Protein AF-L2G1W7-F1 (afdb_monomer_lite)

Secondary structure (DSSP, 8-state):
-HHHHHHHHHHHHHHHHHHHHHHHHHHHHHHHHHHHHHHHHHHHHHTSTT-------------------TT-TT--SPPHHHHHHHHHHHHHHHHHHHHH-TTSHHHHHHHHHHHHHHHHHHHHHHHHHHHHHHTGGGTHHHHHHHHHHHHHTT-HHHHHHHHH--

Structure (mmCIF, N/CA/C/O backbone):
data_AF-L2G1W7-F1
#
_entry.id   AF-L2G1W7-F1
#
loop_
_atom_site.group_PDB
_atom_site.id
_atom_site.type_symbol
_atom_site.label_atom_id
_atom_site.label_alt_id
_atom_site.label_comp_id
_atom_site.label_asym_id
_atom_site.label_entity_id
_atom_site.label_seq_id
_atom_site.pdbx_PDB_ins_code
_atom_site.Cartn_x
_atom_site.Cartn_y
_atom_site.Cartn_z
_atom_site.occupancy
_atom_site.B_iso_or_equiv
_atom_site.auth_seq_id
_atom_site.auth_comp_id
_atom_site.auth_asym_id
_atom_site.auth_atom_id
_atom_site.pdbx_PDB_model_num
ATOM 1 N N . MET A 1 1 ? -30.983 -3.553 49.589 1.00 61.00 1 MET A N 1
ATOM 2 C CA . MET A 1 1 ? -29.992 -2.652 48.949 1.00 61.00 1 MET A CA 1
ATOM 3 C C . MET A 1 1 ? -28.801 -3.360 48.274 1.00 61.00 1 MET A C 1
ATOM 5 O O . MET A 1 1 ? -28.118 -2.707 47.498 1.00 61.00 1 MET A O 1
ATOM 9 N N . LEU A 1 2 ? -28.533 -4.663 48.485 1.00 71.62 2 LEU A N 1
ATOM 10 C CA . LEU A 1 2 ? -27.360 -5.331 47.877 1.00 71.62 2 LEU A CA 1
ATOM 11 C C . LEU A 1 2 ? -27.428 -5.520 46.345 1.00 71.62 2 LEU A C 1
ATOM 13 O O . LEU A 1 2 ? -26.393 -5.467 45.687 1.00 71.62 2 LEU A O 1
ATOM 17 N N . GLY A 1 3 ? -28.621 -5.682 45.764 1.00 80.38 3 GLY A N 1
ATOM 18 C CA . GLY A 1 3 ? -28.775 -5.884 44.314 1.00 80.38 3 GLY A CA 1
ATOM 19 C C . GLY A 1 3 ? -28.336 -4.688 43.459 1.00 80.38 3 GLY A C 1
ATOM 20 O O . GLY A 1 3 ? -27.805 -4.877 42.372 1.00 80.38 3 GLY A O 1
ATOM 21 N N . PHE A 1 4 ? -28.481 -3.462 43.973 1.00 84.12 4 PHE A N 1
ATOM 22 C CA . PHE A 1 4 ? -28.121 -2.245 43.239 1.00 84.12 4 PHE A CA 1
ATOM 23 C C . PHE A 1 4 ? -26.601 -2.052 43.151 1.00 84.12 4 PHE A C 1
ATOM 25 O O . PHE A 1 4 ? -26.087 -1.691 42.099 1.00 84.12 4 PHE A O 1
ATOM 32 N N . ARG A 1 5 ? -25.862 -2.366 44.228 1.00 85.19 5 ARG A N 1
ATOM 33 C CA . ARG A 1 5 ? -24.388 -2.368 44.202 1.00 85.19 5 ARG A CA 1
ATOM 34 C C . ARG A 1 5 ? -23.850 -3.386 43.201 1.00 85.19 5 ARG A C 1
ATOM 36 O O . ARG A 1 5 ? -23.039 -3.021 42.363 1.00 85.19 5 ARG A O 1
ATOM 43 N N . ARG A 1 6 ? -24.379 -4.615 43.218 1.00 86.88 6 ARG A N 1
ATOM 44 C CA . ARG A 1 6 ? -23.971 -5.667 42.276 1.00 86.88 6 ARG A CA 1
ATOM 45 C C . ARG A 1 6 ? -24.217 -5.272 40.815 1.00 86.88 6 ARG A C 1
ATOM 47 O O . ARG A 1 6 ? -23.338 -5.476 39.988 1.00 86.88 6 ARG A O 1
ATOM 54 N N . ALA A 1 7 ? -25.369 -4.670 40.510 1.00 88.19 7 ALA A N 1
ATOM 55 C CA . ALA A 1 7 ? -25.672 -4.186 39.162 1.00 88.19 7 ALA A CA 1
ATOM 56 C C . ALA A 1 7 ? -24.726 -3.054 38.719 1.00 88.19 7 ALA A C 1
ATOM 58 O O . ALA A 1 7 ? -24.250 -3.050 37.588 1.00 88.19 7 ALA A O 1
ATOM 59 N N . VAL A 1 8 ? -24.409 -2.111 39.612 1.00 89.94 8 VAL A N 1
ATOM 60 C CA . VAL A 1 8 ? -23.455 -1.027 39.324 1.00 89.94 8 VAL A CA 1
ATOM 61 C C . VAL A 1 8 ? -22.045 -1.570 39.089 1.00 89.94 8 VAL A C 1
ATOM 63 O O . VAL A 1 8 ? -21.365 -1.106 38.177 1.00 89.94 8 VAL A O 1
ATOM 66 N N . ASP A 1 9 ? -21.604 -2.549 39.876 1.00 90.69 9 ASP A N 1
ATOM 67 C CA . ASP A 1 9 ? -20.277 -3.151 39.720 1.00 90.69 9 ASP A CA 1
ATOM 68 C C . ASP A 1 9 ? -20.166 -3.950 38.412 1.00 90.69 9 ASP A C 1
ATOM 70 O O . ASP A 1 9 ? -19.148 -3.866 37.725 1.00 90.69 9 ASP A O 1
ATOM 74 N N . GLU A 1 10 ? -21.235 -4.634 37.997 1.00 90.75 10 GLU A N 1
ATOM 75 C CA . GLU A 1 10 ? -21.303 -5.302 36.693 1.00 90.75 10 GLU A CA 1
ATOM 76 C C . GLU A 1 10 ? -21.255 -4.299 35.529 1.00 90.75 10 GLU A C 1
ATOM 78 O O . GLU A 1 10 ? -20.521 -4.500 34.559 1.00 90.75 10 GLU A O 1
ATOM 83 N N . ILE A 1 11 ? -21.974 -3.177 35.637 1.00 90.75 11 ILE A N 1
ATOM 84 C CA . ILE A 1 11 ? -21.917 -2.102 34.637 1.00 90.75 11 ILE A CA 1
ATOM 85 C C . ILE A 1 11 ? -20.506 -1.511 34.568 1.00 90.75 11 ILE A C 1
ATOM 87 O O . ILE A 1 11 ? -19.977 -1.333 33.474 1.00 90.75 11 ILE A O 1
ATOM 91 N N . LYS A 1 12 ? -19.859 -1.248 35.709 1.00 90.81 12 LYS A N 1
ATOM 92 C CA . LYS A 1 12 ? -18.477 -0.742 35.747 1.00 90.81 12 LYS A CA 1
ATOM 93 C C . LYS A 1 12 ? -17.492 -1.710 35.097 1.00 90.81 12 LYS A C 1
ATOM 95 O O . LYS A 1 12 ? -16.611 -1.259 34.371 1.00 90.81 12 LYS A O 1
ATOM 100 N N . ALA A 1 13 ? -17.647 -3.013 35.329 1.00 91.19 13 ALA A N 1
ATOM 101 C CA . ALA A 1 13 ? -16.818 -4.032 34.692 1.00 91.19 13 ALA A CA 1
ATOM 102 C C . ALA A 1 13 ? -16.998 -4.026 33.165 1.00 91.19 13 ALA A C 1
ATOM 104 O O . ALA A 1 13 ? -16.008 -3.991 32.439 1.00 91.19 13 ALA A O 1
ATOM 105 N N . ARG A 1 14 ? -18.244 -3.956 32.673 1.00 89.19 14 ARG A N 1
ATOM 106 C CA . ARG A 1 14 ? -18.528 -3.855 31.230 1.00 89.19 14 ARG A CA 1
ATOM 107 C C . ARG A 1 14 ? -17.991 -2.567 30.610 1.00 89.19 14 ARG A C 1
ATOM 109 O O . ARG A 1 14 ? -17.457 -2.605 29.510 1.00 89.19 14 ARG A O 1
ATOM 116 N N . VAL A 1 15 ? -18.112 -1.434 31.303 1.00 91.38 15 VAL A N 1
ATOM 117 C CA . VAL A 1 15 ? -17.564 -0.150 30.834 1.00 91.38 15 VAL A CA 1
ATOM 118 C C . VAL A 1 15 ? -16.041 -0.204 30.759 1.00 91.38 15 VAL A C 1
ATOM 120 O O . VAL A 1 15 ? -15.480 0.314 29.800 1.00 91.38 15 VAL A O 1
ATOM 123 N N . ARG A 1 16 ? -15.373 -0.846 31.726 1.00 89.56 16 ARG A N 1
ATOM 124 C CA . ARG A 1 16 ? -13.917 -1.024 31.697 1.00 89.56 16 ARG A CA 1
ATOM 125 C C . ARG A 1 16 ? -13.479 -1.907 30.530 1.00 89.56 16 ARG A C 1
ATOM 127 O O . ARG A 1 16 ? -12.645 -1.461 29.757 1.00 89.56 16 ARG A O 1
ATOM 134 N N . ALA A 1 17 ? -14.085 -3.084 30.369 1.00 87.06 17 ALA A N 1
ATOM 135 C CA . ALA A 1 17 ? -13.774 -3.992 29.262 1.00 87.06 17 ALA A CA 1
ATOM 136 C C . ALA A 1 17 ? -13.987 -3.310 27.902 1.00 87.06 17 ALA A C 1
ATOM 138 O O . ALA A 1 17 ? -13.094 -3.284 27.063 1.00 87.06 17 ALA A O 1
ATOM 139 N N . ARG A 1 18 ? -15.125 -2.624 27.732 1.00 87.12 18 ARG A N 1
ATOM 140 C CA . ARG A 1 18 ? -15.397 -1.843 26.520 1.00 87.12 18 ARG A CA 1
ATOM 141 C C . ARG A 1 18 ? -14.411 -0.686 26.333 1.00 87.12 18 ARG A C 1
ATOM 143 O O . ARG A 1 18 ? -14.109 -0.320 25.206 1.00 87.12 18 ARG A O 1
ATOM 150 N N . GLY A 1 19 ? -13.936 -0.081 27.419 1.00 81.06 19 GLY A N 1
ATOM 151 C CA . GLY A 1 19 ? -12.915 0.964 27.379 1.00 81.06 19 GLY A CA 1
ATOM 152 C C . GLY A 1 19 ? -11.559 0.443 26.904 1.00 81.06 19 GLY A C 1
ATOM 153 O O . GLY A 1 19 ? -10.905 1.115 26.114 1.00 81.06 19 GLY A O 1
ATOM 154 N N . GLU A 1 20 ? -11.166 -0.754 27.337 1.00 88.50 20 GLU A N 1
ATOM 155 C CA . GLU A 1 20 ? -9.943 -1.432 26.890 1.00 88.50 20 GLU A CA 1
ATOM 156 C C . GLU A 1 20 ? -10.034 -1.816 25.405 1.00 88.50 20 GLU A C 1
ATOM 158 O O . GLU A 1 20 ? -9.124 -1.501 24.642 1.00 88.50 20 GLU A O 1
ATOM 163 N N . GLU A 1 21 ? -11.164 -2.384 24.972 1.00 82.06 21 GLU A N 1
ATOM 164 C CA . GLU A 1 21 ? -11.432 -2.701 23.560 1.00 82.06 21 GLU A CA 1
ATOM 165 C C . GLU A 1 21 ? -11.380 -1.451 22.666 1.00 82.06 21 GLU A C 1
ATOM 167 O O . GLU A 1 21 ? -10.695 -1.434 21.645 1.00 82.06 21 GLU A O 1
ATOM 172 N N . VAL A 1 22 ? -12.065 -0.369 23.062 1.00 83.19 22 VAL A N 1
ATOM 173 C CA . VAL A 1 22 ? -12.044 0.901 22.316 1.00 83.19 22 VAL A CA 1
ATOM 174 C C . VAL A 1 22 ? -10.640 1.506 22.302 1.00 83.19 22 VAL A C 1
ATOM 176 O O . VAL A 1 22 ? -10.233 2.060 21.283 1.00 83.19 22 VAL A O 1
ATOM 179 N N . GLY A 1 23 ? -9.894 1.388 23.404 1.00 80.62 23 GLY A N 1
ATOM 180 C CA . GLY A 1 23 ? -8.501 1.818 23.489 1.00 80.62 23 GLY A CA 1
ATOM 181 C C . GLY A 1 23 ? -7.616 1.093 22.477 1.00 80.62 23 GLY A C 1
ATOM 182 O O . GLY A 1 23 ? -6.918 1.757 21.711 1.00 80.62 23 GLY A O 1
ATOM 183 N N . GLY A 1 24 ? -7.709 -0.238 22.415 1.00 81.31 24 GLY A N 1
ATOM 184 C CA . GLY A 1 24 ? -6.986 -1.061 21.441 1.00 81.31 24 GLY A CA 1
ATOM 185 C C . GLY A 1 24 ? -7.302 -0.669 19.998 1.00 81.31 24 GLY A C 1
ATOM 186 O O . GLY A 1 24 ? -6.403 -0.269 19.261 1.00 81.31 24 GLY A O 1
ATOM 187 N N . LEU A 1 25 ? -8.590 -0.650 19.636 1.00 79.31 25 LEU A N 1
ATOM 188 C CA . LEU A 1 25 ? -9.036 -0.258 18.293 1.00 79.31 25 LEU A CA 1
ATOM 189 C C . LEU A 1 25 ? -8.592 1.167 17.929 1.00 79.31 25 LEU A C 1
ATOM 191 O O . LEU A 1 25 ? -8.201 1.431 16.797 1.00 79.31 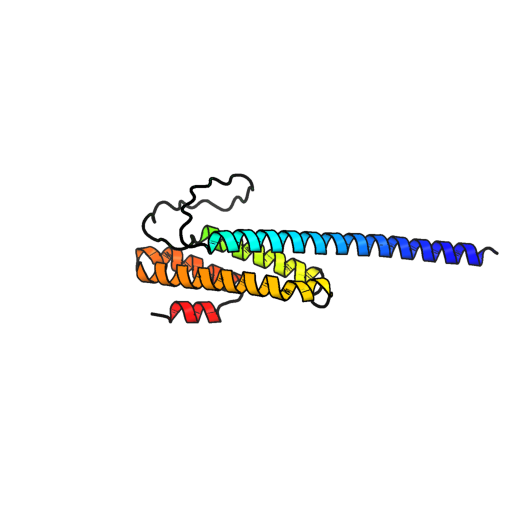25 LEU A O 1
ATOM 195 N N . SER A 1 26 ? -8.620 2.106 18.882 1.00 82.50 26 SER A N 1
ATOM 196 C CA . SER A 1 26 ? -8.146 3.474 18.638 1.00 82.50 26 SER A CA 1
ATOM 197 C C . SER A 1 26 ? -6.644 3.546 18.356 1.00 82.50 26 SER A C 1
ATOM 199 O O . SER A 1 26 ? -6.223 4.389 17.563 1.00 82.50 26 SER A O 1
ATOM 201 N N . GLY A 1 27 ? -5.854 2.654 18.962 1.00 83.88 27 GLY A N 1
ATOM 202 C CA . GLY A 1 27 ? -4.428 2.511 18.687 1.00 83.88 27 GLY A CA 1
ATOM 203 C C . GLY A 1 27 ? -4.178 2.024 17.263 1.00 83.88 27 GLY A C 1
ATOM 204 O O . GLY A 1 27 ? -3.471 2.694 16.514 1.00 83.88 27 GLY A O 1
ATOM 205 N N . GLU A 1 28 ? -4.835 0.934 16.862 1.00 83.62 28 GLU A N 1
ATOM 206 C CA . GLU A 1 28 ? -4.722 0.361 15.510 1.00 83.62 28 GLU A CA 1
ATOM 207 C C . GLU A 1 28 ? -5.133 1.365 14.420 1.00 83.62 28 GLU A C 1
ATOM 209 O O . GLU A 1 28 ? -4.455 1.521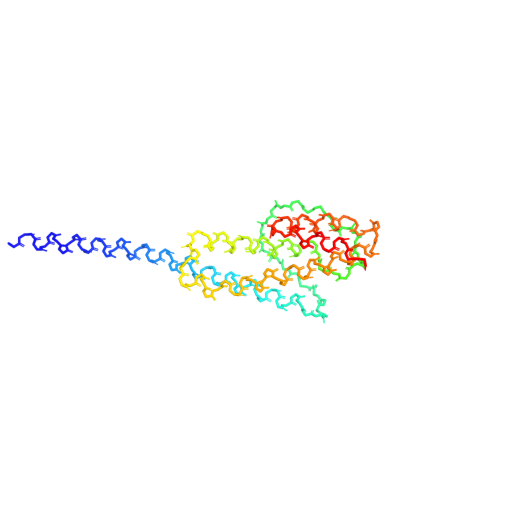 13.403 1.00 83.62 28 GLU A O 1
ATOM 214 N N . LEU A 1 29 ? -6.220 2.112 14.649 1.00 84.94 29 LEU A N 1
ATOM 215 C CA . LEU A 1 29 ? -6.671 3.170 13.741 1.00 84.94 29 LEU A CA 1
ATOM 216 C C . LEU A 1 29 ? -5.616 4.268 13.575 1.00 84.94 29 LEU A C 1
ATOM 218 O O . LEU A 1 29 ? -5.389 4.739 12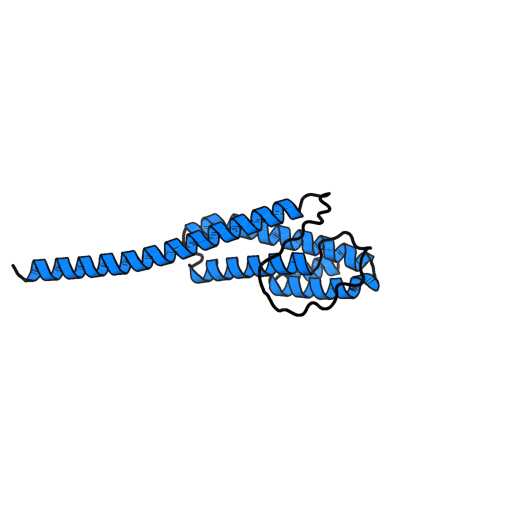.458 1.00 84.94 29 LEU A O 1
ATOM 222 N N . ARG A 1 30 ? -4.983 4.685 14.677 1.00 84.19 30 ARG A N 1
ATOM 223 C CA . ARG A 1 30 ? -3.969 5.742 14.662 1.00 84.19 30 ARG A CA 1
ATOM 224 C C . ARG A 1 30 ? -2.698 5.284 13.959 1.00 84.19 30 ARG A C 1
ATOM 226 O O . ARG A 1 30 ? -2.204 6.000 13.096 1.00 84.19 30 ARG A O 1
ATOM 233 N N . GLU A 1 31 ? -2.230 4.080 14.271 1.00 87.81 31 GLU A N 1
ATOM 234 C CA . GLU A 1 31 ? -1.089 3.464 13.596 1.00 87.81 31 GLU A CA 1
ATOM 235 C C . GLU A 1 31 ? -1.321 3.390 12.084 1.00 87.81 31 GLU A C 1
ATOM 237 O O . GLU A 1 31 ? -0.458 3.773 11.293 1.00 87.81 31 GLU A O 1
ATOM 242 N N . ARG A 1 32 ? -2.512 2.958 11.656 1.00 87.50 32 ARG A N 1
ATOM 243 C CA . ARG A 1 32 ? -2.818 2.889 10.228 1.00 87.50 32 ARG A CA 1
ATOM 244 C C . ARG A 1 32 ? -2.808 4.270 9.569 1.00 87.50 32 ARG A C 1
ATOM 246 O O . ARG A 1 32 ? -2.367 4.394 8.432 1.00 87.50 32 ARG A O 1
ATOM 253 N N . ASP A 1 33 ? -3.310 5.305 10.237 1.00 89.50 33 ASP A N 1
ATOM 254 C CA . ASP A 1 33 ? -3.305 6.670 9.693 1.00 89.50 33 ASP A CA 1
ATOM 255 C C . ASP A 1 33 ? -1.896 7.241 9.540 1.00 89.50 33 ASP A C 1
ATOM 257 O O . ASP A 1 33 ? -1.584 7.838 8.508 1.00 89.50 33 ASP A O 1
ATOM 261 N N . GLU A 1 34 ? -1.042 6.998 10.536 1.00 90.69 34 GLU A N 1
ATOM 262 C CA . GLU A 1 34 ? 0.374 7.364 10.516 1.00 90.69 34 GLU A CA 1
ATOM 263 C C . GLU A 1 34 ? 1.103 6.645 9.371 1.00 90.69 34 GLU A C 1
ATOM 265 O O . GLU A 1 34 ? 1.797 7.289 8.583 1.00 90.69 34 GLU A O 1
ATOM 270 N N . ARG A 1 35 ? 0.868 5.337 9.191 1.00 90.56 35 ARG A N 1
ATOM 271 C CA . ARG A 1 35 ? 1.450 4.561 8.081 1.00 90.56 35 ARG A CA 1
ATOM 272 C C . ARG A 1 35 ? 0.967 5.043 6.710 1.00 90.56 35 ARG A C 1
ATOM 274 O O . ARG A 1 35 ? 1.777 5.174 5.795 1.00 90.56 35 ARG A O 1
ATOM 281 N N . VAL A 1 36 ? -0.325 5.358 6.555 1.00 90.31 36 VAL A N 1
ATOM 282 C CA . VAL A 1 36 ? -0.849 5.938 5.301 1.00 90.31 36 VAL A CA 1
ATOM 283 C C . VAL A 1 36 ? -0.206 7.295 5.028 1.00 90.31 36 VAL A C 1
ATOM 285 O O . VAL A 1 36 ? 0.176 7.557 3.892 1.00 90.31 36 VAL A O 1
ATOM 288 N N . ALA A 1 37 ? -0.058 8.147 6.045 1.00 89.62 37 ALA A N 1
ATOM 289 C CA . ALA A 1 37 ? 0.583 9.450 5.887 1.00 89.62 37 ALA A CA 1
ATOM 290 C C . ALA A 1 37 ? 2.053 9.319 5.457 1.00 89.62 37 ALA A C 1
ATOM 292 O O . ALA A 1 37 ? 2.465 9.981 4.507 1.00 89.62 37 ALA A O 1
ATOM 293 N N . ALA A 1 38 ? 2.811 8.416 6.085 1.00 89.19 38 ALA A N 1
ATOM 294 C CA . ALA A 1 38 ? 4.203 8.156 5.726 1.00 89.19 38 ALA A CA 1
ATOM 295 C C . ALA A 1 38 ? 4.345 7.620 4.290 1.00 89.19 38 ALA A C 1
ATOM 297 O O . ALA A 1 38 ? 5.225 8.051 3.542 1.00 89.19 38 ALA A O 1
ATOM 298 N N . LEU A 1 39 ? 3.458 6.709 3.868 1.00 88.81 39 LEU A N 1
ATOM 299 C CA . LEU A 1 39 ? 3.455 6.203 2.495 1.00 88.81 39 LEU A CA 1
ATOM 300 C C . LEU A 1 39 ? 3.099 7.307 1.487 1.00 88.81 39 LEU A C 1
ATOM 302 O O . LEU A 1 39 ? 3.741 7.416 0.444 1.00 88.81 39 LEU A O 1
ATOM 306 N N . GLU A 1 40 ? 2.096 8.139 1.786 1.00 88.50 40 GLU A N 1
ATOM 307 C CA . GLU A 1 40 ? 1.715 9.280 0.944 1.00 88.50 40 GLU A CA 1
ATOM 308 C C . GLU A 1 40 ? 2.871 10.271 0.770 1.00 88.50 40 GLU A C 1
ATOM 310 O O . GLU A 1 40 ? 3.132 10.704 -0.353 1.00 88.50 40 GLU A O 1
ATOM 315 N N . GLU A 1 41 ? 3.583 10.601 1.848 1.00 87.38 41 GLU A N 1
ATOM 316 C CA . GLU A 1 41 ? 4.745 11.491 1.806 1.00 87.38 41 GLU A CA 1
ATOM 317 C C . GLU A 1 41 ? 5.863 10.912 0.932 1.00 87.38 41 GLU A C 1
ATOM 319 O O . GLU A 1 41 ? 6.341 11.574 0.007 1.00 87.38 41 GLU A O 1
ATOM 324 N N . ARG A 1 42 ? 6.228 9.643 1.147 1.00 84.06 42 ARG A N 1
ATOM 325 C CA . ARG A 1 42 ? 7.283 8.976 0.368 1.00 84.06 42 ARG A CA 1
ATOM 326 C C . ARG A 1 42 ? 6.926 8.867 -1.116 1.00 84.06 42 ARG A C 1
ATOM 328 O O . ARG A 1 42 ? 7.789 9.082 -1.968 1.00 84.06 42 ARG A O 1
ATOM 335 N N . LEU A 1 43 ? 5.662 8.586 -1.438 1.00 80.38 43 LEU A N 1
ATOM 336 C CA . LEU A 1 43 ? 5.176 8.564 -2.821 1.00 80.38 43 LEU A CA 1
ATOM 337 C C . LEU A 1 43 ? 5.177 9.960 -3.454 1.00 80.38 43 LEU A C 1
ATOM 339 O O . LEU A 1 43 ? 5.555 10.100 -4.618 1.00 80.38 43 LEU A O 1
ATOM 343 N N . ALA A 1 44 ? 4.794 10.996 -2.704 1.00 79.25 44 ALA A N 1
ATOM 344 C CA . ALA A 1 44 ? 4.824 12.376 -3.183 1.00 79.25 44 ALA A CA 1
ATOM 345 C C . ALA A 1 44 ? 6.257 12.839 -3.494 1.00 79.25 44 ALA A C 1
ATOM 347 O O . ALA A 1 44 ? 6.480 13.478 -4.522 1.00 79.25 44 ALA A O 1
ATOM 348 N N . LEU A 1 45 ? 7.229 12.466 -2.655 1.00 71.38 45 LEU A N 1
ATOM 349 C CA . LEU A 1 45 ? 8.651 12.735 -2.888 1.00 71.38 45 LEU A CA 1
ATOM 350 C C . LEU A 1 45 ? 9.194 11.962 -4.098 1.00 71.38 45 LEU A C 1
ATOM 352 O O . LEU A 1 45 ? 9.931 12.525 -4.905 1.00 71.38 45 LEU A O 1
ATOM 356 N N . ALA A 1 46 ? 8.804 10.696 -4.265 1.00 63.59 46 ALA A N 1
ATOM 357 C CA . ALA A 1 46 ? 9.247 9.863 -5.383 1.00 63.59 46 ALA A CA 1
ATOM 358 C C . ALA A 1 46 ? 8.645 10.277 -6.740 1.00 63.59 46 ALA A C 1
ATOM 360 O O . ALA A 1 46 ? 9.290 10.101 -7.770 1.00 63.59 46 ALA A O 1
ATOM 361 N N . SER A 1 47 ? 7.438 10.851 -6.744 1.00 59.56 47 SER A N 1
ATOM 362 C CA . SER A 1 47 ? 6.741 11.293 -7.961 1.00 59.56 47 SER A CA 1
ATOM 363 C C . SER A 1 47 ? 7.272 12.615 -8.540 1.00 59.56 47 SER A C 1
ATOM 365 O O . SER A 1 47 ? 6.844 13.021 -9.622 1.00 59.56 47 SER A O 1
ATOM 367 N N . LEU A 1 48 ? 8.174 13.322 -7.845 1.00 54.69 48 LEU A N 1
ATOM 368 C CA . LEU A 1 48 ? 8.768 14.571 -8.331 1.00 54.69 48 LEU A CA 1
ATOM 369 C C . LEU A 1 48 ? 9.869 14.276 -9.371 1.00 54.69 48 LEU A C 1
ATOM 371 O O . LEU A 1 48 ? 10.908 13.709 -9.024 1.00 54.69 48 LEU A O 1
ATOM 375 N N . PRO A 1 49 ? 9.706 14.689 -10.644 1.00 43.28 49 PRO A N 1
ATOM 376 C CA . PRO A 1 49 ? 10.724 14.466 -11.661 1.00 43.28 49 PRO A CA 1
ATOM 377 C C . PRO A 1 49 ? 11.929 15.379 -11.394 1.00 43.28 49 PRO A C 1
ATOM 379 O O . PRO A 1 49 ? 11.871 16.578 -11.659 1.00 43.28 49 PRO A O 1
ATOM 382 N N . GLY A 1 50 ? 13.031 14.820 -10.880 1.00 48.03 50 GLY A N 1
ATOM 383 C CA . GLY A 1 50 ? 14.329 15.511 -10.849 1.00 48.03 50 GLY A CA 1
ATOM 384 C C . GLY A 1 50 ? 15.158 15.432 -9.565 1.00 48.03 50 GLY A C 1
ATOM 385 O O . GLY A 1 50 ? 16.295 15.900 -9.594 1.00 48.03 50 GLY A O 1
ATOM 386 N N . LYS A 1 51 ? 14.672 14.837 -8.468 1.00 42.47 51 LYS A N 1
ATOM 387 C CA . LYS A 1 51 ? 15.521 14.602 -7.286 1.00 42.47 51 LYS A CA 1
ATOM 388 C C . LYS A 1 51 ? 16.366 13.340 -7.489 1.00 42.47 51 LYS A C 1
ATOM 390 O O . LYS A 1 51 ? 15.901 12.220 -7.307 1.00 42.47 51 LYS A O 1
ATOM 395 N N . LYS A 1 52 ? 17.606 13.544 -7.941 1.00 52.25 52 LYS A N 1
ATOM 396 C CA . LYS A 1 52 ? 18.709 12.606 -7.707 1.00 52.25 52 LYS A CA 1
ATOM 397 C C . LYS A 1 52 ? 19.107 12.746 -6.239 1.00 52.25 52 LYS A C 1
ATOM 399 O O . LYS A 1 52 ? 19.588 13.811 -5.874 1.00 52.25 52 LYS A O 1
ATOM 404 N N . GLU A 1 53 ? 18.885 11.718 -5.438 1.00 43.94 53 GLU A N 1
ATOM 405 C CA . GLU A 1 53 ? 19.319 11.612 -4.037 1.00 43.94 53 GLU A CA 1
ATOM 406 C C . GLU A 1 53 ? 19.674 10.119 -3.890 1.00 43.94 53 GLU A C 1
ATOM 408 O O . GLU A 1 53 ? 18.799 9.287 -4.114 1.00 43.94 53 GLU A O 1
ATOM 413 N N . ASP A 1 54 ? 20.917 9.655 -3.710 1.00 43.72 54 ASP A N 1
ATOM 414 C CA . ASP A 1 54 ? 22.053 10.168 -2.918 1.00 43.72 54 ASP A CA 1
ATOM 415 C C . ASP A 1 54 ? 21.647 10.638 -1.511 1.00 43.72 54 ASP A C 1
ATOM 417 O O . ASP A 1 54 ? 22.315 11.461 -0.895 1.00 43.72 54 ASP A O 1
ATOM 421 N N . GLU A 1 55 ? 20.555 10.084 -0.986 1.00 41.47 55 GLU A N 1
ATOM 422 C CA . GLU A 1 55 ? 20.289 10.069 0.446 1.00 41.47 55 GLU A CA 1
ATOM 423 C C . GLU A 1 55 ? 20.351 8.616 0.919 1.00 41.47 55 GLU A C 1
ATOM 425 O O . GLU A 1 55 ? 19.442 7.811 0.727 1.00 41.47 55 GLU A O 1
ATOM 430 N N . GLU A 1 56 ? 21.522 8.304 1.460 1.00 53.44 56 GLU A N 1
ATOM 431 C CA . GLU A 1 56 ? 21.796 7.299 2.477 1.00 53.44 56 GLU A CA 1
ATOM 432 C C . GLU A 1 56 ? 20.678 7.302 3.535 1.00 53.44 56 GLU A C 1
ATOM 434 O O . GLU A 1 56 ? 20.517 8.272 4.272 1.00 53.44 56 GLU A O 1
ATOM 439 N N . TRP A 1 57 ? 19.881 6.232 3.581 1.00 47.03 57 TRP A N 1
ATOM 440 C CA . TRP A 1 57 ? 18.952 5.963 4.678 1.00 47.03 57 TRP A CA 1
ATOM 441 C C . TRP A 1 57 ? 19.272 4.585 5.249 1.00 47.03 57 TRP A C 1
ATOM 443 O O . TRP A 1 57 ? 18.925 3.552 4.676 1.00 47.03 57 TRP A O 1
ATOM 453 N N . ASP A 1 58 ? 20.002 4.644 6.359 1.00 52.69 58 ASP A N 1
ATOM 454 C CA . ASP A 1 58 ? 20.254 3.588 7.330 1.00 52.69 58 ASP A CA 1
ATOM 455 C C . ASP A 1 58 ? 19.023 3.380 8.240 1.00 52.69 58 ASP A C 1
ATOM 457 O O . ASP A 1 58 ? 18.198 4.280 8.415 1.00 52.69 58 ASP A O 1
ATOM 461 N N . GLU A 1 59 ? 18.981 2.191 8.838 1.00 47.84 59 GLU A N 1
ATOM 462 C CA . GLU A 1 59 ? 18.118 1.680 9.912 1.00 47.84 59 GLU A CA 1
ATOM 463 C C . GLU A 1 59 ? 16.760 1.044 9.558 1.00 47.84 59 GLU A C 1
ATOM 465 O O . GLU A 1 59 ? 15.683 1.641 9.611 1.00 47.84 59 GLU A O 1
ATOM 470 N N . GLY A 1 60 ? 16.832 -0.278 9.366 1.00 35.09 60 GLY A N 1
ATOM 471 C CA . GLY A 1 60 ? 15.746 -1.219 9.621 1.00 35.09 60 GLY A CA 1
ATOM 472 C C . GLY A 1 60 ? 16.068 -2.606 9.076 1.00 35.09 60 GLY A C 1
ATOM 473 O O . GLY A 1 60 ? 15.658 -2.911 7.962 1.00 35.09 60 GLY A O 1
ATOM 474 N N . GLU A 1 61 ? 16.806 -3.421 9.843 1.00 46.97 61 GLU A N 1
ATOM 475 C CA . GLU A 1 61 ? 17.136 -4.824 9.539 1.00 46.97 61 GLU A CA 1
ATOM 476 C C . GLU A 1 61 ? 15.943 -5.578 8.923 1.00 46.97 61 GLU A C 1
ATOM 478 O O . GLU A 1 61 ? 15.024 -6.032 9.604 1.00 46.97 61 GLU A O 1
ATOM 483 N N . SER A 1 62 ? 15.976 -5.734 7.605 1.00 39.94 62 SER A N 1
ATOM 484 C CA . SER A 1 62 ? 15.368 -6.854 6.906 1.00 39.94 62 SER A CA 1
ATOM 485 C C . SER A 1 62 ? 16.522 -7.568 6.232 1.00 39.94 62 SER A C 1
ATOM 487 O O . SER A 1 62 ? 17.017 -7.127 5.198 1.00 39.94 62 SER A O 1
ATOM 489 N N . GLU A 1 63 ? 17.000 -8.638 6.868 1.00 41.41 63 GLU A N 1
ATOM 490 C CA . GLU A 1 63 ? 17.873 -9.611 6.220 1.00 41.41 63 GLU A CA 1
ATOM 491 C C . GLU A 1 63 ? 17.090 -10.291 5.089 1.00 41.41 63 GLU A C 1
ATOM 493 O O . GLU A 1 63 ? 16.549 -11.384 5.240 1.00 41.41 63 GLU A O 1
ATOM 498 N N . GLU A 1 64 ? 17.006 -9.635 3.937 1.00 41.19 64 GLU A N 1
ATOM 499 C CA . GLU A 1 64 ? 16.623 -10.280 2.692 1.00 41.19 64 GLU A CA 1
ATOM 500 C C . GLU A 1 64 ? 17.707 -9.990 1.657 1.00 41.19 64 GLU A C 1
ATOM 502 O O . GLU A 1 64 ? 17.662 -9.010 0.925 1.00 41.19 64 GLU A O 1
ATOM 507 N N . SER A 1 65 ? 18.723 -10.859 1.698 1.00 36.75 65 SER A N 1
ATOM 508 C CA . SER A 1 65 ? 19.681 -11.186 0.640 1.00 36.75 65 SER A CA 1
ATOM 509 C C . SER A 1 65 ? 19.917 -10.079 -0.389 1.00 36.75 65 SER A C 1
ATOM 511 O O . SER A 1 65 ? 19.273 -10.028 -1.439 1.00 36.75 65 SER A O 1
ATOM 513 N N . ASP A 1 66 ? 20.909 -9.247 -0.090 1.00 44.06 66 ASP A N 1
ATOM 514 C CA . ASP A 1 66 ? 21.488 -8.262 -0.993 1.00 44.06 66 ASP A CA 1
ATOM 515 C C . ASP A 1 66 ? 22.240 -8.994 -2.125 1.00 44.06 66 ASP A C 1
ATOM 517 O O . ASP A 1 66 ? 23.459 -9.158 -2.116 1.00 44.06 66 ASP A O 1
ATOM 521 N N . GLU A 1 67 ? 21.492 -9.534 -3.093 1.00 46.44 67 GLU A N 1
ATOM 522 C CA . GLU A 1 67 ? 22.048 -9.899 -4.394 1.00 46.44 67 GLU A CA 1
ATOM 523 C C . GLU A 1 67 ? 22.306 -8.606 -5.174 1.00 46.44 67 GLU A C 1
ATOM 525 O O . GLU A 1 67 ? 21.470 -8.151 -5.960 1.00 46.44 67 GLU A O 1
ATOM 530 N N . GLU A 1 68 ? 23.467 -8.023 -4.872 1.00 42.34 68 GLU A N 1
ATOM 531 C CA . GLU A 1 68 ? 24.302 -7.152 -5.697 1.00 42.34 68 GLU A CA 1
ATOM 532 C C . GLU A 1 68 ? 23.571 -6.530 -6.901 1.00 42.34 68 GLU A C 1
ATOM 534 O O . GLU A 1 68 ? 23.518 -7.084 -8.003 1.00 42.34 68 GLU A O 1
ATOM 539 N N . GLU A 1 69 ? 23.073 -5.301 -6.728 1.00 49.38 69 GLU A N 1
ATOM 540 C CA . GLU A 1 69 ? 22.658 -4.423 -7.830 1.00 49.38 69 GLU A CA 1
ATOM 541 C C . GLU A 1 69 ? 23.891 -3.870 -8.600 1.00 49.38 69 GLU A C 1
ATOM 543 O O . GLU A 1 69 ? 23.906 -2.734 -9.072 1.00 49.38 69 GLU A O 1
ATOM 548 N N . GLU A 1 70 ? 24.952 -4.671 -8.776 1.00 42.00 70 GLU A N 1
ATOM 549 C CA . GLU A 1 70 ? 26.078 -4.349 -9.658 1.00 42.00 70 GLU A CA 1
ATOM 550 C C . GLU A 1 70 ? 25.673 -4.594 -11.119 1.00 42.00 70 GLU A C 1
ATOM 552 O O . GLU A 1 70 ? 25.946 -5.639 -11.713 1.00 42.00 70 GLU A O 1
ATOM 557 N N . GLY A 1 71 ? 25.000 -3.628 -11.751 1.00 41.34 71 GLY A N 1
ATOM 558 C CA . GLY A 1 71 ? 24.801 -3.758 -13.196 1.00 41.34 71 GLY A CA 1
ATOM 559 C C . GLY A 1 71 ? 23.925 -2.778 -13.951 1.00 41.34 71 GLY A C 1
ATOM 560 O O . GLY A 1 71 ? 23.657 -3.065 -15.118 1.00 41.34 71 GLY A O 1
ATOM 561 N N . ASP A 1 72 ? 23.455 -1.663 -13.380 1.00 50.03 72 ASP A N 1
ATOM 562 C CA . ASP A 1 72 ? 22.458 -0.866 -14.110 1.00 50.03 72 ASP A CA 1
ATOM 563 C C . ASP A 1 72 ? 22.498 0.654 -13.899 1.00 50.03 72 ASP A C 1
ATOM 565 O O . ASP A 1 72 ? 21.476 1.314 -13.734 1.00 50.03 72 ASP A O 1
ATOM 569 N N . HIS A 1 73 ? 23.683 1.254 -14.033 1.00 50.00 73 HIS A N 1
ATOM 570 C CA . HIS A 1 73 ? 23.873 2.715 -14.107 1.00 50.00 73 HIS A CA 1
ATOM 571 C C . HIS A 1 73 ? 23.224 3.404 -15.342 1.00 50.00 73 HIS A C 1
ATOM 573 O O . HIS A 1 73 ? 23.575 4.536 -15.675 1.00 50.00 73 HIS A O 1
ATOM 579 N N . GLY A 1 74 ? 22.299 2.751 -16.059 1.00 54.34 74 GLY A N 1
ATOM 580 C CA . GLY A 1 74 ? 21.736 3.237 -17.327 1.00 54.34 74 GLY A CA 1
ATOM 581 C C . GLY A 1 74 ? 20.214 3.393 -17.385 1.00 54.34 74 GLY A C 1
ATOM 582 O O . GLY A 1 74 ? 19.722 3.975 -18.355 1.00 54.34 74 GLY A O 1
ATOM 583 N N . LEU A 1 75 ? 19.460 2.896 -16.400 1.00 61.22 75 LEU A N 1
ATOM 584 C CA . LEU A 1 75 ? 17.996 2.994 -16.385 1.00 61.22 75 LEU A CA 1
ATOM 585 C C . LEU A 1 75 ? 17.533 4.000 -15.335 1.00 61.22 75 LEU A C 1
ATOM 587 O O . LEU A 1 75 ? 17.904 3.917 -14.170 1.00 61.22 75 LEU A O 1
ATOM 591 N N . VAL A 1 76 ? 16.732 4.967 -15.781 1.00 64.12 76 VAL A N 1
ATOM 592 C CA . VAL A 1 76 ? 16.370 6.170 -15.013 1.00 64.12 76 VAL A CA 1
ATOM 593 C C . VAL A 1 76 ? 15.131 5.955 -14.128 1.00 64.12 76 VAL A C 1
ATOM 595 O O . VAL A 1 76 ? 14.911 6.711 -13.187 1.00 64.12 76 VAL A O 1
ATOM 598 N N . GLY A 1 77 ? 14.331 4.923 -14.392 1.00 69.06 77 GLY A N 1
ATOM 599 C CA . GLY A 1 77 ? 13.109 4.630 -13.650 1.00 69.06 77 GLY A CA 1
ATOM 600 C C . GLY A 1 77 ? 13.351 4.039 -12.264 1.00 69.06 77 GLY A C 1
ATOM 601 O O . GLY A 1 77 ? 14.403 3.455 -11.989 1.00 69.06 77 GLY A O 1
ATOM 602 N N . SER A 1 78 ? 12.328 4.142 -11.408 1.00 80.00 78 SER A N 1
ATOM 603 C CA . SER A 1 78 ? 12.333 3.649 -10.025 1.00 80.00 78 SER A CA 1
ATOM 604 C C . SER A 1 78 ? 12.888 2.226 -9.918 1.00 80.00 78 SER A C 1
ATOM 606 O O . SER A 1 78 ? 12.477 1.323 -10.660 1.00 80.00 78 SER A O 1
ATOM 608 N N . SER A 1 79 ? 13.836 2.016 -9.000 1.00 86.62 79 SER A N 1
ATOM 609 C CA . SER A 1 79 ? 14.435 0.698 -8.784 1.00 86.62 79 SER A CA 1
ATOM 610 C C . SER A 1 79 ? 13.375 -0.311 -8.316 1.00 86.62 79 SER A C 1
ATOM 612 O O . SER A 1 79 ? 12.394 0.069 -7.662 1.00 86.62 79 SER A O 1
ATOM 614 N N . PRO A 1 80 ? 13.527 -1.604 -8.653 1.00 89.25 80 PRO A N 1
ATOM 615 C CA . PRO A 1 80 ? 12.643 -2.644 -8.141 1.00 89.25 80 PRO A CA 1
ATOM 616 C C . PRO A 1 80 ? 12.587 -2.682 -6.613 1.00 89.25 80 PRO A C 1
ATOM 618 O O . PRO A 1 80 ? 11.497 -2.840 -6.077 1.00 89.25 80 PRO A O 1
ATOM 621 N N . ALA A 1 81 ? 13.715 -2.470 -5.926 1.00 89.69 81 ALA A N 1
ATOM 622 C CA . ALA A 1 81 ? 13.773 -2.447 -4.463 1.00 89.69 81 ALA A CA 1
ATOM 623 C C . ALA A 1 81 ? 12.893 -1.335 -3.865 1.00 89.69 81 ALA A 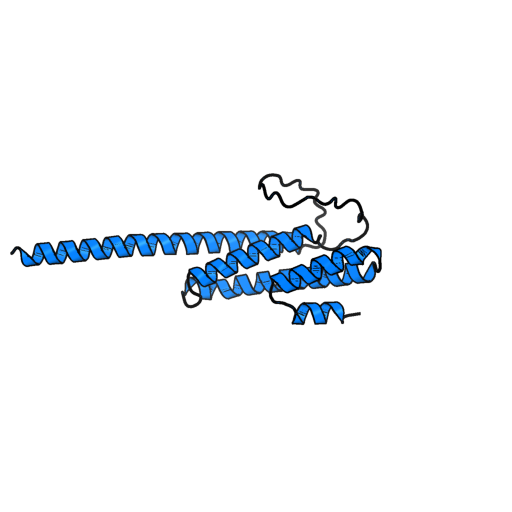C 1
ATOM 625 O O . ALA A 1 81 ? 12.085 -1.583 -2.972 1.00 89.69 81 ALA A O 1
ATOM 626 N N . LYS A 1 82 ? 12.958 -0.119 -4.425 1.00 88.94 82 LYS A N 1
ATOM 627 C CA . LYS A 1 82 ? 12.133 1.007 -3.962 1.00 88.94 82 LYS A CA 1
ATOM 628 C C . LYS A 1 82 ? 10.638 0.743 -4.148 1.00 88.94 82 LYS A C 1
ATOM 630 O O . LYS A 1 82 ? 9.845 0.996 -3.244 1.00 88.94 82 LYS A O 1
ATOM 635 N N . LEU A 1 83 ? 10.248 0.218 -5.311 1.00 91.69 83 LEU A N 1
ATOM 636 C CA . LEU A 1 83 ? 8.850 -0.130 -5.584 1.00 91.69 83 LEU A CA 1
ATOM 637 C C . LEU A 1 83 ? 8.369 -1.321 -4.742 1.00 91.69 83 LEU A C 1
ATOM 639 O O . LEU A 1 83 ? 7.192 -1.363 -4.388 1.00 91.69 83 LEU A O 1
ATOM 643 N N . ALA A 1 84 ? 9.261 -2.253 -4.392 1.00 92.31 84 ALA A N 1
ATOM 644 C CA . ALA A 1 84 ? 8.960 -3.351 -3.480 1.00 92.31 84 ALA A CA 1
ATOM 645 C C . ALA A 1 84 ? 8.611 -2.835 -2.082 1.00 92.31 84 ALA A C 1
ATOM 647 O O . ALA A 1 84 ? 7.565 -3.211 -1.559 1.00 92.31 84 ALA A O 1
ATOM 648 N N . GLY A 1 85 ? 9.406 -1.908 -1.537 1.00 91.25 85 GLY A N 1
ATOM 649 C CA . GLY A 1 85 ? 9.113 -1.278 -0.246 1.00 91.25 85 GLY A CA 1
ATOM 650 C C . GLY A 1 85 ? 7.735 -0.609 -0.221 1.00 91.25 85 GLY A C 1
ATOM 651 O O . GLY A 1 85 ? 6.934 -0.872 0.670 1.00 91.25 85 GLY A O 1
ATOM 652 N N . PHE A 1 86 ? 7.391 0.174 -1.252 1.00 92.31 86 PHE A N 1
ATOM 653 C CA . PHE A 1 86 ? 6.061 0.797 -1.333 1.00 92.31 86 PHE A CA 1
ATOM 654 C C . PHE A 1 86 ? 4.917 -0.217 -1.439 1.00 92.31 86 PHE A C 1
ATOM 656 O O . PHE A 1 86 ? 3.853 -0.001 -0.860 1.00 92.31 86 PHE A O 1
ATOM 663 N N . ALA A 1 87 ? 5.112 -1.309 -2.182 1.00 94.56 87 ALA A N 1
ATOM 664 C CA . ALA A 1 87 ? 4.106 -2.356 -2.304 1.00 94.56 87 ALA A CA 1
ATOM 665 C C . ALA A 1 87 ? 3.909 -3.114 -0.981 1.00 94.56 87 ALA A C 1
ATOM 667 O O . ALA A 1 87 ? 2.771 -3.358 -0.592 1.00 94.56 87 ALA A O 1
ATOM 668 N N . GLN A 1 88 ? 4.992 -3.425 -0.263 1.00 94.75 88 GLN A N 1
ATOM 669 C CA . GLN A 1 88 ? 4.935 -4.060 1.057 1.00 94.75 88 GLN A CA 1
ATOM 670 C C . GLN A 1 88 ? 4.224 -3.167 2.081 1.00 94.75 88 GLN A C 1
ATOM 672 O O . GLN A 1 88 ? 3.293 -3.625 2.745 1.00 94.75 88 GLN A O 1
ATOM 677 N N . ASP A 1 89 ? 4.589 -1.884 2.154 1.00 92.19 89 ASP A N 1
ATOM 678 C CA . ASP A 1 89 ? 3.928 -0.911 3.031 1.00 92.19 89 ASP A CA 1
ATOM 679 C C . ASP A 1 89 ? 2.426 -0.821 2.736 1.00 92.19 89 ASP A C 1
ATOM 681 O O . ASP A 1 89 ? 1.599 -0.818 3.652 1.00 92.19 89 ASP A O 1
ATOM 685 N N . TYR A 1 90 ? 2.057 -0.801 1.450 1.00 95.50 90 TYR A N 1
ATOM 686 C CA . TYR A 1 90 ? 0.660 -0.807 1.029 1.00 95.50 90 TYR A CA 1
ATOM 687 C C . TYR A 1 90 ? -0.079 -2.073 1.486 1.00 95.50 90 TYR A C 1
ATOM 689 O O . TYR A 1 90 ? -1.170 -1.962 2.046 1.00 95.50 90 TYR A O 1
ATOM 697 N N . CYS A 1 91 ? 0.512 -3.259 1.313 1.00 94.94 91 CYS A N 1
ATOM 698 C CA . CYS A 1 91 ? -0.080 -4.519 1.769 1.00 94.94 91 CYS A CA 1
ATOM 699 C C . CYS A 1 91 ? -0.269 -4.558 3.292 1.00 94.94 91 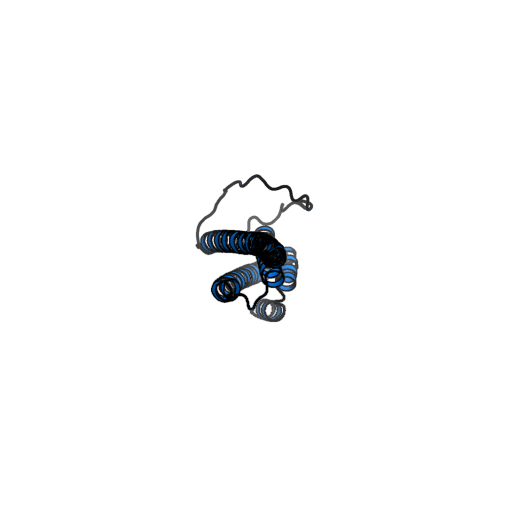CYS A C 1
ATOM 701 O O . CYS A 1 91 ? -1.284 -5.063 3.768 1.00 94.94 91 CYS A O 1
ATOM 703 N N . ILE A 1 92 ? 0.660 -3.993 4.072 1.00 93.56 92 ILE A N 1
ATOM 704 C CA . ILE A 1 92 ? 0.505 -3.910 5.532 1.00 93.56 92 ILE A CA 1
ATOM 705 C C . ILE A 1 92 ? -0.660 -2.981 5.899 1.00 93.56 92 ILE A C 1
ATOM 707 O O . ILE A 1 92 ? -1.475 -3.317 6.758 1.00 93.56 92 ILE A O 1
ATOM 711 N N . ILE A 1 93 ? -0.780 -1.830 5.230 1.00 93.00 93 ILE A N 1
ATOM 712 C CA . ILE A 1 93 ? -1.907 -0.907 5.426 1.00 93.00 93 ILE A CA 1
ATOM 713 C C . ILE A 1 93 ? -3.238 -1.579 5.061 1.00 93.00 93 ILE A C 1
ATOM 715 O O . ILE A 1 93 ? -4.231 -1.384 5.767 1.00 93.00 93 ILE A O 1
ATOM 719 N N . GLU A 1 94 ? -3.271 -2.365 3.984 1.00 94.75 94 GLU A N 1
ATOM 720 C CA . GLU A 1 94 ? -4.456 -3.122 3.582 1.00 94.75 94 GLU A CA 1
ATOM 721 C C . GLU A 1 94 ? -4.835 -4.179 4.626 1.00 94.75 94 GLU A C 1
ATOM 723 O O . GLU A 1 94 ? -5.985 -4.216 5.065 1.00 94.75 94 GLU A O 1
ATOM 728 N N . ALA A 1 95 ? -3.868 -4.963 5.107 1.00 93.56 95 ALA A N 1
ATOM 729 C CA . ALA A 1 95 ? -4.101 -5.959 6.149 1.00 93.56 95 ALA A CA 1
ATOM 730 C C . ALA A 1 95 ? -4.628 -5.328 7.451 1.00 93.56 95 ALA A C 1
ATOM 732 O O . ALA A 1 95 ? -5.526 -5.878 8.089 1.00 93.56 95 ALA A O 1
ATOM 733 N N . LEU A 1 96 ? -4.127 -4.144 7.826 1.00 90.12 96 LEU A N 1
ATOM 734 C CA . LEU A 1 96 ? -4.654 -3.377 8.959 1.00 90.12 96 LEU A CA 1
ATOM 735 C C . LEU A 1 96 ? -6.094 -2.906 8.715 1.00 90.12 96 LEU A C 1
ATOM 737 O O . LEU A 1 96 ? -6.913 -2.939 9.629 1.00 90.12 96 LEU A O 1
ATOM 741 N N . ALA A 1 97 ? -6.433 -2.476 7.496 1.00 91.25 97 ALA A N 1
ATOM 742 C CA . ALA A 1 97 ? -7.806 -2.102 7.156 1.00 91.25 97 ALA A CA 1
ATOM 743 C C . ALA A 1 97 ? -8.772 -3.296 7.265 1.00 91.25 97 ALA A C 1
ATOM 745 O O . ALA A 1 97 ? -9.890 -3.127 7.759 1.00 91.25 97 ALA A O 1
ATOM 746 N N . ASP A 1 98 ? -8.331 -4.490 6.865 1.00 93.31 98 ASP A N 1
ATOM 747 C CA . ASP A 1 98 ? -9.100 -5.729 7.002 1.00 93.31 98 ASP A CA 1
ATOM 748 C C . ASP A 1 98 ? -9.259 -6.162 8.465 1.00 93.31 98 ASP A C 1
ATOM 750 O O . ASP A 1 98 ? -10.364 -6.521 8.872 1.00 93.31 98 ASP A O 1
ATOM 754 N N . ALA A 1 99 ? -8.193 -6.078 9.267 1.00 91.00 99 ALA A N 1
ATOM 755 C CA . ALA A 1 99 ? -8.222 -6.432 10.687 1.00 91.00 99 ALA A CA 1
ATOM 756 C C . ALA A 1 99 ? -9.142 -5.510 11.509 1.00 91.00 99 ALA A C 1
ATOM 758 O O . ALA A 1 99 ? -9.910 -5.987 12.343 1.00 91.00 99 ALA A O 1
ATOM 759 N N . ILE A 1 100 ? -9.106 -4.201 11.233 1.00 89.06 100 ILE A N 1
ATOM 760 C CA . ILE A 1 100 ? -9.963 -3.197 11.883 1.00 89.06 100 ILE A CA 1
ATOM 761 C C . ILE A 1 100 ? -11.428 -3.329 11.426 1.00 89.06 100 ILE A C 1
ATOM 763 O O . ILE A 1 100 ? -12.348 -3.062 12.202 1.00 89.06 100 ILE A O 1
ATOM 767 N N . GLY A 1 101 ? -11.649 -3.722 10.168 1.00 90.50 101 GLY A N 1
ATOM 768 C CA . GLY A 1 101 ? -12.962 -3.833 9.532 1.00 90.50 101 GLY A CA 1
ATOM 769 C C . GLY A 1 101 ? -13.25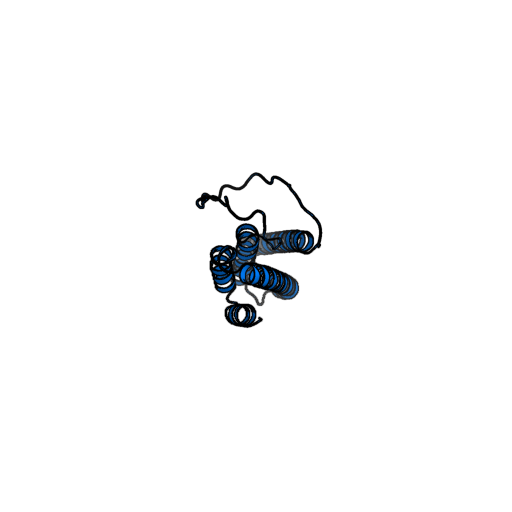1 -2.682 8.565 1.00 90.50 101 GLY A C 1
ATOM 770 O O . GLY A 1 101 ? -13.268 -1.506 8.939 1.00 90.50 101 GLY A O 1
ATOM 771 N N . ARG A 1 102 ? -13.528 -3.013 7.296 1.00 90.62 102 ARG A N 1
ATOM 772 C CA . ARG A 1 102 ? -13.678 -2.017 6.215 1.00 90.62 102 ARG A CA 1
ATOM 773 C C . ARG A 1 102 ? -14.910 -1.113 6.330 1.00 90.62 102 ARG A C 1
ATOM 775 O O . ARG A 1 102 ? -14.941 -0.045 5.724 1.00 90.62 102 ARG A O 1
ATOM 782 N N . ASP A 1 103 ? -15.919 -1.503 7.102 1.00 89.75 103 ASP A N 1
ATOM 783 C CA . ASP A 1 103 ? -17.144 -0.731 7.335 1.00 89.75 103 ASP A CA 1
ATOM 784 C C . ASP A 1 103 ? -16.998 0.333 8.438 1.00 89.75 103 ASP A C 1
ATOM 786 O O . ASP A 1 103 ? -17.825 1.249 8.549 1.00 89.75 103 ASP A O 1
ATOM 790 N N . VAL A 1 104 ? -15.918 0.273 9.225 1.00 88.25 104 VAL A N 1
ATOM 791 C CA . VAL A 1 104 ? -15.618 1.271 10.252 1.00 88.25 104 VAL A CA 1
ATOM 792 C C . VAL A 1 104 ? -15.428 2.639 9.592 1.00 88.25 104 VAL A C 1
ATOM 794 O O . VAL A 1 104 ? -14.598 2.819 8.703 1.00 88.25 104 VAL A O 1
ATOM 797 N N . GLN A 1 105 ? -16.173 3.649 10.061 1.00 86.19 105 GLN A N 1
ATOM 798 C CA . GLN A 1 105 ? -16.230 4.990 9.450 1.00 86.19 105 GLN A CA 1
ATOM 799 C C . GLN A 1 105 ? -14.860 5.635 9.201 1.00 86.19 105 GLN A C 1
ATOM 801 O O . GLN A 1 105 ? -14.697 6.405 8.256 1.00 86.19 105 GLN A O 1
ATOM 806 N N . PHE A 1 106 ? -13.875 5.350 10.051 1.00 83.81 106 PHE A N 1
ATOM 807 C CA . PHE A 1 106 ? -12.510 5.824 9.863 1.00 83.81 106 PHE A CA 1
ATOM 808 C C . PHE A 1 106 ? -11.822 5.168 8.661 1.00 83.81 106 PHE A C 1
ATOM 810 O O . PHE A 1 106 ? -11.200 5.866 7.866 1.00 83.81 106 PHE A O 1
ATOM 817 N N . VAL A 1 107 ? -11.975 3.849 8.499 1.00 88.50 107 VAL A N 1
ATOM 818 C CA . VAL A 1 107 ? -11.454 3.084 7.357 1.00 88.50 107 VAL A CA 1
ATOM 819 C C . VAL A 1 107 ? -12.075 3.571 6.060 1.00 88.50 107 VAL A C 1
ATOM 821 O O . VAL A 1 107 ? -11.349 3.950 5.144 1.00 88.50 107 VAL A O 1
ATOM 824 N N . VAL A 1 108 ? -13.395 3.740 6.039 1.00 89.75 108 VAL A N 1
ATOM 825 C CA . VAL A 1 108 ? -14.115 4.303 4.889 1.00 89.75 108 VAL A CA 1
ATOM 826 C C . VAL A 1 108 ? -13.565 5.676 4.480 1.00 89.75 108 VAL A C 1
ATOM 828 O O . VAL A 1 108 ? -13.375 5.948 3.296 1.00 89.75 108 VAL A O 1
ATOM 831 N N . LYS A 1 109 ? -13.273 6.561 5.442 1.00 87.00 109 LYS A N 1
ATOM 832 C CA . LYS A 1 109 ? -12.742 7.905 5.144 1.00 87.00 109 LYS A CA 1
ATOM 833 C C . LYS A 1 109 ? -11.331 7.887 4.558 1.00 87.00 109 LYS A C 1
ATOM 835 O O . LYS A 1 109 ? -10.964 8.808 3.831 1.00 87.00 109 LYS A O 1
ATOM 840 N N . THR A 1 110 ? -10.541 6.870 4.866 1.00 87.75 110 THR A N 1
ATOM 841 C CA . THR A 1 110 ? -9.151 6.740 4.407 1.00 87.75 110 THR A CA 1
ATOM 842 C C . THR A 1 110 ? -8.981 5.874 3.167 1.00 87.75 110 THR A C 1
ATOM 844 O O . THR A 1 110 ? -7.932 5.948 2.536 1.00 87.75 110 THR A O 1
ATOM 847 N N . GLU A 1 111 ? -10.001 5.119 2.761 1.00 89.69 111 GLU A N 1
ATOM 848 C CA . GLU A 1 111 ? -9.997 4.320 1.525 1.00 89.69 111 GLU A CA 1
ATOM 849 C C . GLU A 1 111 ? -9.637 5.158 0.289 1.00 89.69 111 GLU A C 1
ATOM 851 O O . GLU A 1 111 ? -8.877 4.731 -0.580 1.00 89.69 111 GLU A O 1
ATOM 856 N N . ALA A 1 112 ? -10.095 6.414 0.235 1.00 88.75 112 ALA A N 1
ATOM 857 C CA . ALA A 1 112 ? -9.735 7.328 -0.847 1.00 88.75 112 ALA A CA 1
ATOM 858 C C . ALA A 1 112 ? -8.222 7.620 -0.899 1.00 88.75 112 ALA A C 1
ATOM 860 O O . ALA A 1 112 ? -7.653 7.752 -1.982 1.00 88.75 112 ALA A O 1
ATOM 861 N N . ARG A 1 113 ? -7.560 7.708 0.262 1.00 90.94 113 ARG A N 1
ATOM 862 C CA . ARG A 1 113 ? -6.104 7.898 0.372 1.00 90.94 113 ARG A CA 1
ATOM 863 C C . ARG A 1 113 ? -5.366 6.641 -0.070 1.00 90.94 113 ARG A C 1
ATOM 865 O O . ARG A 1 113 ? -4.526 6.718 -0.961 1.00 90.94 113 ARG A O 1
ATOM 872 N N . MET A 1 114 ? -5.781 5.483 0.442 1.00 93.12 114 MET A N 1
ATOM 873 C CA . MET A 1 114 ? -5.229 4.179 0.060 1.00 93.12 114 MET A CA 1
ATOM 874 C C . MET A 1 114 ? -5.345 3.926 -1.447 1.00 93.12 114 MET A C 1
ATOM 876 O O . MET A 1 114 ? -4.372 3.547 -2.095 1.00 93.12 114 MET A O 1
ATOM 880 N N . THR A 1 115 ? -6.506 4.217 -2.035 1.00 93.62 115 THR A N 1
ATOM 881 C CA . THR A 1 115 ? -6.730 4.091 -3.482 1.00 93.62 115 THR A CA 1
ATOM 882 C C . THR A 1 115 ? -5.754 4.960 -4.279 1.00 93.62 115 THR A C 1
ATOM 884 O O . THR A 1 115 ? -5.227 4.520 -5.301 1.00 93.62 115 THR A O 1
ATOM 887 N N . ARG A 1 116 ? -5.466 6.186 -3.818 1.00 92.81 116 ARG A N 1
ATOM 888 C CA . ARG A 1 116 ? -4.465 7.050 -4.462 1.00 92.81 116 ARG A CA 1
ATOM 889 C C . ARG A 1 116 ? -3.061 6.466 -4.355 1.00 92.81 116 ARG A C 1
ATOM 891 O O . ARG A 1 116 ? -2.397 6.402 -5.382 1.00 92.81 116 ARG A O 1
ATOM 898 N N . CYS A 1 117 ? -2.647 5.983 -3.181 1.00 93.12 117 CYS A N 1
ATOM 899 C CA . CYS A 1 117 ? -1.355 5.310 -3.015 1.00 93.12 117 CYS A CA 1
ATOM 900 C C . CYS A 1 117 ? -1.209 4.136 -3.990 1.00 93.12 117 CYS A C 1
ATOM 902 O O . CYS A 1 117 ? -0.226 4.076 -4.727 1.00 93.12 117 CYS A O 1
ATOM 904 N N . ARG A 1 118 ? -2.224 3.262 -4.072 1.00 95.81 118 ARG A N 1
ATOM 905 C CA . ARG A 1 118 ? -2.232 2.127 -5.007 1.00 95.81 118 ARG A CA 1
ATOM 906 C C . ARG A 1 118 ? -2.077 2.590 -6.453 1.00 95.81 118 ARG A C 1
ATOM 908 O O . ARG A 1 118 ? -1.249 2.061 -7.186 1.00 95.81 118 ARG A O 1
ATOM 915 N N . ASN A 1 119 ? -2.846 3.596 -6.862 1.00 94.56 119 ASN A N 1
ATOM 916 C CA . ASN A 1 119 ? -2.789 4.122 -8.224 1.00 94.56 119 ASN A CA 1
ATOM 917 C C . ASN A 1 119 ? -1.419 4.724 -8.562 1.00 94.56 119 ASN A C 1
ATOM 919 O O . ASN A 1 119 ? -0.937 4.514 -9.673 1.00 94.56 119 ASN A O 1
ATOM 923 N N . THR A 1 120 ? -0.785 5.432 -7.624 1.00 94.31 120 THR A N 1
ATOM 924 C CA . THR A 1 120 ? 0.565 5.981 -7.816 1.00 94.31 120 THR A CA 1
ATOM 925 C C . THR A 1 120 ? 1.599 4.868 -7.945 1.00 94.31 120 THR A C 1
ATOM 927 O O . THR A 1 120 ? 2.363 4.876 -8.906 1.00 94.31 120 THR A O 1
ATOM 930 N N . ILE A 1 121 ? 1.566 3.857 -7.067 1.00 94.12 121 ILE A N 1
ATOM 931 C CA . ILE A 1 121 ? 2.474 2.703 -7.161 1.00 94.12 121 ILE A CA 1
ATOM 932 C C . ILE A 1 121 ? 2.326 2.019 -8.527 1.00 94.12 121 ILE A C 1
ATOM 934 O O . ILE A 1 121 ? 3.321 1.730 -9.186 1.00 94.12 121 ILE A O 1
ATOM 938 N N . LEU A 1 122 ? 1.093 1.806 -8.998 1.00 95.12 122 LEU A N 1
ATOM 939 C CA . LEU A 1 122 ? 0.842 1.194 -10.306 1.00 95.12 122 LEU A CA 1
ATOM 940 C C . LEU A 1 122 ? 1.287 2.079 -11.480 1.00 95.12 122 LEU A C 1
ATOM 942 O O . LEU A 1 122 ? 1.730 1.557 -12.505 1.00 95.12 122 LEU A O 1
ATOM 946 N N . LEU A 1 123 ? 1.192 3.403 -11.352 1.00 93.31 123 LEU A N 1
ATOM 947 C CA . LEU A 1 123 ? 1.684 4.344 -12.359 1.00 93.31 123 LEU A CA 1
ATOM 948 C C . LEU A 1 123 ? 3.211 4.287 -12.464 1.00 93.31 123 LEU A C 1
ATOM 950 O O . LEU A 1 123 ? 3.745 4.169 -13.573 1.00 93.31 123 LEU A O 1
ATOM 954 N N . ASP A 1 124 ? 3.903 4.319 -11.329 1.00 90.81 124 ASP A N 1
ATOM 955 C CA . ASP A 1 124 ? 5.362 4.246 -11.272 1.00 90.81 124 ASP A CA 1
ATOM 956 C C . ASP A 1 124 ? 5.857 2.891 -11.773 1.00 90.81 124 ASP A C 1
ATOM 958 O O . ASP A 1 124 ? 6.764 2.825 -12.605 1.00 90.81 124 ASP A O 1
ATOM 962 N N . LEU A 1 125 ? 5.194 1.807 -11.363 1.00 93.19 125 LEU A N 1
ATOM 963 C CA . LEU A 1 125 ? 5.476 0.457 -11.836 1.00 93.19 125 LEU A CA 1
ATOM 964 C C . LEU A 1 125 ? 5.250 0.339 -13.349 1.00 93.19 125 LEU A C 1
ATOM 966 O O . LEU A 1 125 ? 6.050 -0.268 -14.057 1.00 93.19 125 LEU A O 1
ATOM 970 N N . GLY A 1 126 ? 4.196 0.957 -13.886 1.00 91.31 126 GLY A N 1
ATOM 971 C CA . GLY A 1 126 ? 3.947 1.031 -15.326 1.00 91.31 126 GLY A CA 1
ATOM 972 C C . GLY A 1 126 ? 5.025 1.807 -16.084 1.00 91.31 126 GLY A C 1
ATOM 973 O O . GLY A 1 126 ? 5.414 1.407 -17.185 1.00 91.31 126 GLY A O 1
ATOM 974 N N . THR A 1 127 ? 5.532 2.892 -15.502 1.00 90.88 127 THR A N 1
ATOM 975 C CA . THR A 1 127 ? 6.600 3.716 -16.087 1.00 90.88 127 THR A CA 1
ATOM 976 C C . THR A 1 127 ? 7.933 2.971 -16.076 1.00 90.88 127 THR A C 1
ATOM 978 O O . THR A 1 127 ? 8.538 2.786 -17.134 1.00 90.88 127 THR A O 1
ATOM 981 N N . ALA A 1 128 ? 8.326 2.428 -14.924 1.00 90.69 128 ALA A N 1
ATOM 982 C CA . ALA A 1 128 ? 9.541 1.638 -14.759 1.00 90.69 128 ALA A CA 1
ATOM 983 C C . ALA A 1 128 ? 9.539 0.382 -15.651 1.00 90.69 128 ALA A C 1
ATOM 985 O O . ALA A 1 128 ? 10.540 0.057 -16.293 1.00 90.69 128 ALA A O 1
ATOM 986 N N . MET A 1 129 ? 8.385 -0.277 -15.791 1.00 90.19 129 MET A N 1
ATOM 987 C CA . MET A 1 129 ? 8.217 -1.424 -16.682 1.00 90.19 129 MET A CA 1
ATOM 988 C C . MET A 1 129 ? 8.426 -1.058 -18.158 1.00 90.19 129 MET A C 1
ATOM 990 O O . MET A 1 129 ? 9.082 -1.799 -18.894 1.00 90.19 129 MET A O 1
ATOM 994 N N . LYS A 1 130 ? 7.896 0.084 -18.617 1.00 89.25 130 LYS A N 1
ATOM 995 C CA . LYS A 1 130 ? 8.104 0.555 -19.998 1.00 89.25 130 LYS A CA 1
ATOM 996 C C . LYS A 1 130 ? 9.577 0.840 -20.275 1.00 89.25 130 LYS A C 1
ATOM 998 O O . LYS A 1 130 ? 10.072 0.492 -21.345 1.00 89.25 130 LYS A O 1
ATOM 1003 N N . GLU A 1 131 ? 10.280 1.450 -19.330 1.00 87.62 131 GLU A N 1
ATOM 1004 C CA . GLU A 1 131 ? 11.705 1.754 -19.469 1.00 87.62 131 GLU A CA 1
ATOM 1005 C C . GLU A 1 131 ? 12.572 0.495 -19.481 1.00 87.62 131 GLU A C 1
ATOM 1007 O O . GLU A 1 131 ? 13.378 0.315 -20.396 1.00 87.62 131 GLU A O 1
ATOM 1012 N N . ALA A 1 132 ? 12.342 -0.431 -18.549 1.00 88.50 132 ALA A N 1
ATOM 1013 C CA . ALA A 1 132 ? 13.049 -1.707 -18.523 1.00 88.50 132 ALA A CA 1
ATOM 1014 C C . ALA A 1 132 ? 12.803 -2.525 -19.804 1.00 88.50 132 ALA A C 1
ATOM 1016 O O . ALA A 1 132 ? 13.719 -3.150 -20.336 1.00 88.50 132 ALA A O 1
ATOM 1017 N N . ARG A 1 133 ? 11.598 -2.458 -20.383 1.00 88.50 133 ARG A N 1
ATOM 1018 C CA . ARG A 1 133 ? 11.321 -3.082 -21.686 1.00 88.50 133 ARG A CA 1
ATOM 1019 C C . ARG A 1 133 ? 12.063 -2.409 -22.842 1.00 88.50 133 ARG A C 1
ATOM 1021 O O . ARG A 1 133 ? 12.575 -3.116 -23.711 1.00 88.50 133 ARG A O 1
ATOM 1028 N N . LYS A 1 134 ? 12.174 -1.074 -22.855 1.00 87.69 134 LYS A N 1
ATOM 1029 C CA . LYS A 1 134 ? 12.976 -0.337 -23.856 1.00 87.69 134 LYS A CA 1
ATOM 1030 C C . LYS A 1 134 ? 14.462 -0.700 -23.786 1.00 87.69 134 LYS A C 1
ATOM 1032 O O . LYS A 1 134 ? 15.130 -0.724 -24.815 1.00 87.69 134 LYS A O 1
ATOM 1037 N N . ALA A 1 135 ? 14.954 -1.055 -22.601 1.00 85.69 135 ALA A N 1
ATOM 1038 C CA . ALA A 1 135 ? 16.319 -1.528 -22.379 1.00 85.69 135 ALA A CA 1
ATOM 1039 C C . ALA A 1 135 ? 16.596 -2.956 -22.894 1.00 85.69 135 ALA A C 1
ATOM 1041 O O . ALA A 1 135 ? 17.732 -3.437 -22.821 1.00 85.69 135 ALA A O 1
ATOM 1042 N N . SER A 1 136 ? 15.582 -3.641 -23.442 1.00 81.81 136 SER A N 1
ATOM 1043 C CA . SER A 1 136 ? 15.694 -4.977 -24.036 1.00 81.81 136 SER A CA 1
ATOM 1044 C C . SER A 1 136 ? 16.350 -5.979 -23.068 1.00 81.81 136 SER A C 1
ATOM 1046 O O . SER A 1 136 ? 15.934 -6.081 -21.916 1.00 81.81 136 SER A O 1
ATOM 1048 N N . LYS A 1 137 ? 17.373 -6.730 -23.504 1.00 84.62 137 LYS A N 1
ATOM 1049 C CA . LYS A 1 137 ? 18.048 -7.770 -22.705 1.00 84.62 137 LYS A CA 1
ATOM 1050 C C . LYS A 1 137 ? 18.582 -7.271 -21.359 1.00 84.62 137 LYS A C 1
ATOM 1052 O O . LYS A 1 137 ? 18.558 -8.035 -20.404 1.00 84.62 137 LYS A O 1
ATOM 1057 N N . ARG A 1 138 ? 19.031 -6.012 -21.272 1.00 84.31 138 ARG A N 1
ATOM 1058 C CA . ARG A 1 138 ? 19.571 -5.443 -20.024 1.00 84.31 138 ARG A CA 1
ATOM 1059 C C . ARG A 1 138 ? 18.488 -5.185 -18.977 1.00 84.31 138 ARG A C 1
ATOM 1061 O O . ARG A 1 138 ? 18.743 -5.350 -17.796 1.00 84.31 138 ARG A O 1
ATOM 1068 N N . GLY A 1 139 ? 17.268 -4.856 -19.402 1.00 86.25 139 GLY A N 1
ATOM 1069 C CA . GLY A 1 139 ? 16.152 -4.605 -18.486 1.00 86.25 139 GLY A CA 1
ATOM 1070 C C . GLY A 1 139 ? 15.311 -5.837 -18.144 1.00 86.25 139 GLY A C 1
ATOM 1071 O O . GLY A 1 139 ? 14.395 -5.727 -17.331 1.00 86.25 139 GLY A O 1
ATOM 1072 N N . GLN A 1 140 ? 15.588 -7.012 -18.726 1.00 88.00 140 GLN A N 1
ATOM 1073 C CA . GLN A 1 140 ? 14.794 -8.219 -18.461 1.00 88.00 140 GLN A CA 1
ATOM 1074 C C . GLN A 1 140 ? 14.748 -8.639 -16.982 1.00 88.00 140 GLN A C 1
ATOM 1076 O O . GLN A 1 140 ? 13.650 -8.952 -16.518 1.00 88.00 140 GLN A O 1
ATOM 1081 N N . PRO A 1 141 ? 15.853 -8.605 -16.211 1.00 90.44 141 PRO A N 1
ATOM 1082 C CA . PRO A 1 141 ? 15.792 -8.909 -14.781 1.00 90.44 141 PRO A CA 1
ATOM 1083 C C . PRO A 1 141 ? 14.830 -7.977 -14.029 1.00 90.44 141 PRO A C 1
ATOM 1085 O O . PRO A 1 141 ? 14.000 -8.436 -13.246 1.00 90.44 141 PRO A O 1
ATOM 1088 N N . ARG A 1 142 ? 14.857 -6.672 -14.337 1.00 90.12 142 ARG A N 1
ATOM 1089 C CA . ARG A 1 142 ? 13.946 -5.678 -13.740 1.00 90.12 142 ARG A CA 1
ATOM 1090 C C . ARG A 1 142 ? 12.496 -5.911 -14.157 1.00 90.12 142 ARG A C 1
ATOM 1092 O O . ARG A 1 142 ? 11.611 -5.832 -13.316 1.00 90.12 142 ARG A O 1
ATOM 1099 N N . VAL A 1 143 ? 12.252 -6.277 -15.416 1.00 92.12 143 VAL A N 1
ATOM 1100 C CA . VAL A 1 143 ? 10.920 -6.664 -15.914 1.00 92.12 143 VAL A CA 1
ATOM 1101 C C . VAL A 1 143 ? 10.317 -7.805 -15.091 1.00 92.12 143 VAL A C 1
ATOM 1103 O O . VAL A 1 143 ? 9.153 -7.722 -14.705 1.00 92.12 143 VAL A O 1
ATOM 1106 N N . VAL A 1 144 ? 11.094 -8.851 -14.796 1.00 93.75 144 VAL A N 1
ATOM 1107 C CA . VAL A 1 144 ? 10.616 -9.983 -13.985 1.00 93.75 144 VAL A CA 1
ATOM 1108 C C . VAL A 1 144 ? 10.292 -9.530 -12.560 1.00 93.75 144 VAL A C 1
ATOM 1110 O O . VAL A 1 144 ? 9.209 -9.840 -12.065 1.00 93.75 144 VAL A O 1
ATOM 1113 N N . LYS A 1 145 ? 11.171 -8.731 -11.937 1.00 94.06 145 LYS A N 1
ATOM 1114 C CA . LYS A 1 145 ? 10.923 -8.164 -10.601 1.00 94.06 145 LYS A CA 1
ATOM 1115 C C . LYS A 1 145 ? 9.637 -7.319 -10.578 1.00 94.06 145 LYS A C 1
ATOM 1117 O O . LYS A 1 145 ? 8.786 -7.529 -9.719 1.00 94.06 145 LYS A O 1
ATOM 1122 N N . TYR A 1 146 ? 9.425 -6.440 -11.562 1.00 94.44 146 TYR A N 1
ATOM 1123 C CA . TYR A 1 146 ? 8.209 -5.618 -11.649 1.00 94.44 146 TYR A CA 1
ATOM 1124 C C . TYR A 1 146 ? 6.928 -6.438 -11.836 1.00 94.44 146 TYR A C 1
ATOM 1126 O O . TYR A 1 146 ? 5.894 -6.085 -11.273 1.00 94.44 146 TYR A O 1
ATOM 1134 N N . LEU A 1 147 ? 6.973 -7.541 -12.589 1.00 95.19 147 LEU A N 1
ATOM 1135 C CA . LEU A 1 147 ? 5.829 -8.451 -12.703 1.00 95.19 147 LEU A CA 1
ATOM 1136 C C . LEU A 1 147 ? 5.482 -9.110 -11.364 1.00 95.19 147 LEU A C 1
ATOM 1138 O O . LEU A 1 147 ? 4.299 -9.246 -11.055 1.00 95.19 147 LEU A O 1
ATOM 1142 N N . GLY A 1 148 ? 6.491 -9.458 -10.560 1.00 95.19 148 GLY A N 1
ATOM 1143 C CA . GLY A 1 148 ? 6.288 -9.920 -9.186 1.00 95.19 148 GLY A CA 1
ATOM 1144 C C . GLY A 1 148 ? 5.549 -8.887 -8.332 1.00 95.19 148 GLY A C 1
ATOM 1145 O O . GLY A 1 148 ? 4.581 -9.230 -7.658 1.00 95.19 148 GLY A O 1
ATOM 1146 N N . LEU A 1 149 ? 5.923 -7.608 -8.442 1.00 95.88 149 LEU A N 1
ATOM 1147 C CA . LEU A 1 149 ? 5.269 -6.516 -7.707 1.00 95.88 149 LEU A CA 1
ATOM 1148 C C . LEU A 1 149 ? 3.815 -6.281 -8.135 1.00 95.88 149 LEU A C 1
ATOM 1150 O O . LEU A 1 149 ? 2.961 -6.042 -7.285 1.00 95.88 149 LEU A O 1
ATOM 1154 N N . TYR A 1 150 ? 3.494 -6.409 -9.427 1.00 96.50 150 TYR A N 1
ATOM 1155 C CA . TYR A 1 150 ? 2.092 -6.409 -9.861 1.00 96.50 150 TYR A CA 1
ATOM 1156 C C . TYR A 1 150 ? 1.301 -7.572 -9.247 1.00 96.50 150 TYR A C 1
ATOM 1158 O O . TYR A 1 150 ? 0.121 -7.409 -8.949 1.00 96.50 150 TYR A O 1
ATOM 1166 N N . GLY A 1 151 ? 1.931 -8.738 -9.080 1.00 95.31 151 GLY A N 1
ATOM 1167 C CA . GLY A 1 151 ? 1.324 -9.888 -8.412 1.00 95.31 151 GLY A CA 1
ATOM 1168 C C . GLY A 1 151 ? 1.042 -9.622 -6.934 1.00 95.31 151 GLY A C 1
ATOM 1169 O O . GLY A 1 151 ? -0.056 -9.917 -6.476 1.00 95.31 151 GLY A O 1
ATOM 1170 N N . LEU A 1 152 ? 1.991 -9.008 -6.221 1.00 95.00 152 LEU A N 1
ATOM 1171 C CA . LEU A 1 152 ? 1.837 -8.625 -4.813 1.00 95.00 152 LEU A CA 1
ATOM 1172 C C . LEU A 1 152 ? 0.661 -7.656 -4.593 1.00 95.00 152 LEU A C 1
ATOM 1174 O O . LEU A 1 152 ? -0.035 -7.751 -3.591 1.00 95.00 152 LEU A O 1
ATOM 1178 N N . LEU A 1 153 ? 0.413 -6.761 -5.552 1.00 95.38 153 LEU A N 1
ATOM 1179 C CA . LEU A 1 153 ? -0.666 -5.765 -5.504 1.00 95.38 153 LEU A CA 1
ATOM 1180 C C . LEU A 1 153 ? -2.012 -6.260 -6.061 1.00 95.38 153 LEU A C 1
ATOM 1182 O O . LEU A 1 153 ? -2.927 -5.448 -6.231 1.00 95.38 153 LEU A O 1
ATOM 1186 N N . ASP A 1 154 ? -2.115 -7.542 -6.423 1.00 94.69 154 ASP A N 1
ATOM 1187 C CA . ASP A 1 154 ? -3.263 -8.130 -7.129 1.00 94.69 154 ASP A CA 1
ATOM 1188 C C . ASP A 1 154 ? -3.688 -7.306 -8.367 1.00 94.69 154 ASP A C 1
ATOM 1190 O O . ASP A 1 154 ? -4.841 -6.929 -8.572 1.00 94.69 154 ASP A O 1
ATOM 1194 N N . ALA A 1 155 ? -2.695 -6.916 -9.171 1.00 95.44 155 ALA A N 1
ATOM 1195 C CA . ALA A 1 155 ? -2.834 -5.991 -10.295 1.00 95.44 155 ALA A CA 1
ATOM 1196 C C . ALA A 1 155 ? -2.410 -6.636 -11.628 1.00 95.44 155 ALA A C 1
ATOM 1198 O O . ALA A 1 155 ? -1.705 -6.049 -12.456 1.00 95.44 155 ALA A O 1
ATOM 1199 N N . GLN A 1 156 ? -2.814 -7.889 -11.857 1.00 93.50 156 GLN A N 1
ATOM 1200 C CA . GLN A 1 156 ? -2.405 -8.665 -13.034 1.00 93.50 156 GLN A CA 1
ATOM 1201 C C . GLN A 1 156 ? -2.997 -8.086 -14.328 1.00 93.50 156 GLN A C 1
ATOM 1203 O O . GLN A 1 156 ? -2.372 -8.154 -15.389 1.00 93.50 156 GLN A O 1
ATOM 1208 N N . ALA A 1 157 ? -4.183 -7.473 -14.267 1.00 93.19 157 ALA A N 1
ATOM 1209 C CA . ALA A 1 157 ? -4.785 -6.805 -15.419 1.00 93.19 157 ALA A CA 1
ATOM 1210 C C . ALA A 1 157 ? -3.941 -5.602 -15.880 1.00 93.19 157 ALA A C 1
ATOM 1212 O O . ALA A 1 157 ? -3.742 -5.397 -17.082 1.00 93.19 157 ALA A O 1
ATOM 1213 N N . GLU A 1 158 ? -3.419 -4.820 -14.940 1.00 93.19 158 GLU A N 1
ATOM 1214 C CA . GLU A 1 158 ? -2.502 -3.707 -15.164 1.00 93.19 158 GLU A CA 1
ATOM 1215 C C . GLU A 1 158 ? -1.142 -4.203 -15.654 1.00 93.19 158 GLU A C 1
ATOM 1217 O O . GLU A 1 158 ? -0.619 -3.647 -16.622 1.00 93.19 158 GLU A O 1
ATOM 1222 N N . ALA A 1 159 ? -0.636 -5.305 -15.095 1.00 91.56 159 ALA A N 1
ATOM 1223 C CA . ALA A 1 159 ? 0.583 -5.960 -15.566 1.00 91.56 159 ALA A CA 1
ATOM 1224 C C . ALA A 1 159 ? 0.483 -6.324 -17.052 1.00 91.56 159 ALA A C 1
ATOM 1226 O O . ALA A 1 159 ? 1.358 -5.986 -17.851 1.00 91.56 159 ALA A O 1
ATOM 1227 N N . ILE A 1 160 ? -0.628 -6.952 -17.453 1.00 92.44 160 ILE A N 1
ATOM 1228 C CA . ILE A 1 160 ? -0.888 -7.325 -18.848 1.00 92.44 160 ILE A CA 1
ATOM 1229 C C . ILE A 1 160 ? -0.948 -6.080 -19.740 1.00 92.44 160 ILE A C 1
ATOM 1231 O O . ILE A 1 160 ? -0.411 -6.096 -20.850 1.00 92.44 160 ILE A O 1
ATOM 1235 N N . LYS A 1 161 ? -1.582 -4.993 -19.282 1.00 91.31 161 LYS A N 1
ATOM 1236 C CA . LYS A 1 161 ? -1.630 -3.724 -20.028 1.00 91.31 161 LYS A CA 1
ATOM 1237 C C . LYS A 1 161 ? -0.229 -3.131 -20.207 1.00 91.31 161 LYS A C 1
ATOM 1239 O O . LYS A 1 161 ? 0.118 -2.766 -21.329 1.00 91.31 161 LYS A O 1
ATOM 1244 N N . ALA A 1 162 ? 0.581 -3.091 -19.150 1.00 88.19 162 ALA A N 1
ATOM 1245 C CA . ALA A 1 162 ? 1.957 -2.592 -19.194 1.00 88.19 162 ALA A CA 1
ATOM 1246 C C . ALA A 1 162 ? 2.865 -3.448 -20.098 1.00 88.19 162 ALA A C 1
ATOM 1248 O O . ALA A 1 162 ? 3.735 -2.925 -20.800 1.00 88.19 162 ALA A O 1
ATOM 1249 N N . LEU A 1 163 ? 2.634 -4.764 -20.139 1.00 86.38 163 LEU A N 1
ATOM 1250 C CA . LEU A 1 163 ? 3.364 -5.681 -21.014 1.00 86.38 163 LEU A CA 1
ATOM 1251 C C . LEU A 1 163 ? 2.994 -5.493 -22.493 1.00 86.38 163 LEU A C 1
ATOM 1253 O O . LEU A 1 163 ? 3.850 -5.619 -23.366 1.00 86.38 163 LEU A O 1
ATOM 1257 N N . LYS A 1 164 ? 1.720 -5.192 -22.771 1.00 86.31 164 LYS A N 1
ATOM 1258 C CA . LYS A 1 164 ? 1.183 -5.002 -24.128 1.00 86.31 164 LYS A CA 1
ATOM 1259 C C . LYS A 1 164 ? 1.427 -3.608 -24.699 1.00 86.31 164 LYS A C 1
ATOM 1261 O O . LYS A 1 164 ? 1.432 -3.470 -25.920 1.00 86.31 164 LYS A O 1
ATOM 1266 N N . SER A 1 165 ? 1.594 -2.581 -23.864 1.00 71.38 165 SER A N 1
ATOM 1267 C CA . SER A 1 165 ? 1.880 -1.228 -24.345 1.00 71.38 165 SER A CA 1
ATOM 1268 C C . SER A 1 165 ? 3.285 -1.188 -24.951 1.00 71.38 165 SER A C 1
ATOM 1270 O O . SER A 1 165 ? 4.264 -1.182 -24.207 1.00 71.38 165 SER A O 1
ATOM 1272 N N . ASN A 1 166 ? 3.382 -1.243 -26.280 1.00 51.81 166 ASN A N 1
ATOM 1273 C CA . ASN A 1 166 ? 4.619 -1.021 -27.034 1.00 51.81 166 ASN A CA 1
ATOM 1274 C C . ASN A 1 166 ? 4.907 0.472 -27.165 1.00 51.81 166 ASN A C 1
ATOM 1276 O O . ASN A 1 166 ? 3.975 1.201 -27.569 1.00 51.81 166 ASN A O 1
#

pLDDT: mean 80.92, std 17.24, range [35.09, 96.5]

Sequence (166 aa):
MLGFRRAVDEIKARVRARGEEVGGLSGELRERDERVAALEERLALASLPGKKEDEEWDEGESEESDEEEEGDHGLVGSSPAKLAGFAQDYCIIEALADAIGRDVQFVVKTEARMTRCRNTILLDLGTAMKEARKASKRGQPRVVKYLGLYGLLDAQAEAIKALKSN

Foldseek 3Di:
DVVVVVVVVVVVVVVVVVVVVVVVLVVLLVVLVVLLVVLLVLLVVLPDPDDPDPDDDDDDDDPDDPPDPPAPPDFDADFLVRLVVLLVSLVVSVVSCVVSDCPPPSNVVCVVSSVVSLVSSLVSLLVSLLRLVVVPPSSVVVNVSSCVSCVSSVNVVSNVVSVPPD

Radius of gyration: 22.44 Å; chains: 1; bounding box: 56×27×76 Å

Organism: Colletotrichum fructicola (strain Nara gc5) (NCBI:txid1213859)